Protein AF-A0A177FBR5-F1 (afdb_monomer)

InterPro domains:
  IPR055561 Domain of unknown function DUF7137 [PF23585] (1-75)

Mean predicted aligned error: 13.87 Å

Structure (mmCIF, N/CA/C/O backbone):
data_AF-A0A177FBR5-F1
#
_entry.id   AF-A0A177FBR5-F1
#
loop_
_atom_site.group_PDB
_atom_site.id
_atom_site.type_symbol
_atom_site.label_atom_id
_atom_site.label_alt_id
_atom_site.label_comp_id
_atom_site.label_asym_id
_atom_site.label_entity_id
_atom_site.label_seq_id
_atom_site.pdbx_PDB_ins_code
_atom_site.Cartn_x
_atom_site.Cartn_y
_atom_site.Cartn_z
_atom_site.occupancy
_atom_site.B_iso_or_equiv
_atom_site.auth_seq_id
_atom_site.auth_comp_id
_atom_site.auth_asym_id
_atom_site.auth_atom_id
_atom_site.pdbx_PDB_model_num
ATOM 1 N N . MET A 1 1 ? -35.274 1.852 8.987 1.00 40.78 1 MET A N 1
ATOM 2 C CA . MET A 1 1 ? -34.952 2.772 10.098 1.00 40.78 1 MET A CA 1
ATOM 3 C C . MET A 1 1 ? -33.712 3.550 9.690 1.00 40.78 1 MET A C 1
ATOM 5 O O . MET A 1 1 ? -32.702 2.906 9.445 1.00 40.78 1 MET A O 1
ATOM 9 N N . SER A 1 2 ? -33.785 4.874 9.521 1.00 52.00 2 SER A N 1
ATOM 10 C CA . SER A 1 2 ? -32.583 5.694 9.313 1.00 52.00 2 SER A CA 1
ATOM 11 C C . SER A 1 2 ? -32.112 6.199 10.671 1.00 52.00 2 SER A C 1
ATOM 13 O O . SER A 1 2 ? -32.840 6.932 11.341 1.00 52.00 2 SER A O 1
ATOM 15 N N . VAL A 1 3 ? -30.927 5.783 11.095 1.00 72.31 3 VAL A N 1
ATOM 16 C CA . VAL A 1 3 ? -30.269 6.363 12.267 1.00 72.31 3 VAL A CA 1
ATOM 17 C C . VAL A 1 3 ? -29.648 7.702 11.868 1.00 72.31 3 VAL A C 1
ATOM 19 O O . VAL A 1 3 ? -29.110 7.838 10.772 1.00 72.31 3 VAL A O 1
ATOM 22 N N . LYS A 1 4 ? -29.787 8.712 12.728 1.00 72.56 4 LYS A N 1
ATOM 23 C CA . LYS A 1 4 ? -29.159 10.028 12.551 1.00 72.56 4 LYS A CA 1
ATOM 24 C C . LYS A 1 4 ? -27.752 9.950 13.150 1.00 72.56 4 LYS A C 1
ATOM 26 O O . LYS A 1 4 ? -27.613 9.344 14.209 1.00 72.56 4 LYS A O 1
ATOM 31 N N . GLU A 1 5 ? -26.737 10.525 12.501 1.00 75.88 5 GLU A N 1
ATOM 32 C CA . GLU A 1 5 ? -25.380 10.552 13.071 1.00 75.88 5 GLU A CA 1
ATOM 33 C C . GLU A 1 5 ? -25.402 11.173 14.473 1.00 75.88 5 GLU A C 1
ATOM 35 O O . GLU A 1 5 ? -25.894 12.286 14.666 1.00 75.88 5 GLU A O 1
ATOM 40 N N . THR A 1 6 ? -24.889 10.432 15.456 1.00 79.56 6 THR A N 1
ATOM 41 C CA . THR A 1 6 ? -24.808 10.857 16.861 1.00 79.56 6 THR A CA 1
ATOM 42 C C . THR A 1 6 ? -23.487 11.541 17.200 1.00 79.56 6 THR A C 1
ATOM 44 O O . THR A 1 6 ? -23.381 12.155 18.258 1.00 79.56 6 THR A O 1
ATOM 47 N N . GLY A 1 7 ? -22.488 11.463 16.320 1.00 76.50 7 GLY A N 1
ATOM 48 C CA . GLY A 1 7 ? -21.197 12.117 16.495 1.00 76.50 7 GLY A CA 1
ATOM 49 C C . GLY A 1 7 ? -20.195 11.712 15.420 1.00 76.50 7 GLY A C 1
ATOM 50 O O . GLY A 1 7 ? -20.334 10.660 14.801 1.00 76.50 7 GLY A O 1
ATOM 51 N N . ALA A 1 8 ? -19.180 12.552 15.233 1.00 83.06 8 ALA A N 1
ATOM 52 C CA . ALA A 1 8 ? -18.035 12.286 14.376 1.00 83.06 8 ALA A CA 1
ATOM 53 C C . ALA A 1 8 ? -16.764 12.343 15.229 1.00 83.06 8 ALA A C 1
ATOM 55 O O . ALA A 1 8 ? -16.563 13.293 15.988 1.00 83.06 8 ALA A O 1
ATOM 56 N N . LEU A 1 9 ? -15.912 11.328 15.101 1.00 80.75 9 LEU A N 1
ATOM 57 C CA . LEU A 1 9 ? -14.581 11.309 15.697 1.00 80.75 9 LEU A CA 1
ATOM 58 C C . LEU A 1 9 ? -13.562 11.458 14.568 1.00 80.75 9 LEU A C 1
ATOM 60 O O . LEU A 1 9 ? -13.584 10.687 13.612 1.00 80.75 9 LEU A O 1
ATOM 64 N N . THR A 1 10 ? -12.677 12.446 14.674 1.00 84.62 10 THR A N 1
ATOM 65 C CA . THR A 1 10 ? -11.552 12.601 13.745 1.00 84.62 10 THR A CA 1
ATOM 66 C C . THR A 1 10 ? -10.276 12.189 14.460 1.00 84.62 10 THR A C 1
ATOM 68 O O . THR A 1 10 ? -9.943 12.754 15.499 1.00 84.62 10 THR A O 1
ATOM 71 N N . TRP A 1 11 ? -9.573 11.202 13.910 1.00 80.44 11 TRP A N 1
ATOM 72 C CA . TRP A 1 11 ? -8.232 10.838 14.353 1.00 80.44 11 TRP A CA 1
ATOM 73 C C . TRP A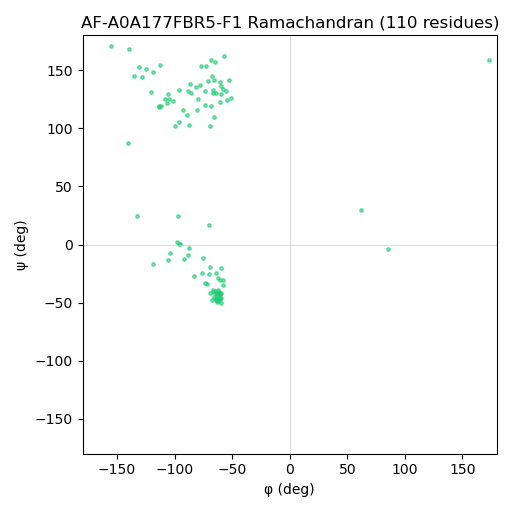 1 11 ? -7.208 11.526 13.446 1.00 80.44 11 TRP A C 1
ATOM 75 O O . TRP A 1 11 ? -7.046 11.135 12.292 1.00 80.44 11 TRP A O 1
ATOM 85 N N . ASP A 1 12 ? -6.555 12.575 13.949 1.00 81.88 12 ASP A N 1
ATOM 86 C CA . ASP A 1 12 ? -5.494 13.279 13.224 1.00 81.88 12 ASP A CA 1
ATOM 87 C C . ASP A 1 12 ? -4.133 12.634 13.517 1.00 81.88 12 ASP A C 1
ATOM 89 O O . ASP A 1 12 ? -3.620 12.684 14.636 1.00 81.88 12 ASP A O 1
ATOM 93 N N . THR A 1 13 ? -3.555 11.993 12.503 1.00 77.56 13 THR A N 1
ATOM 94 C CA . THR A 1 13 ? -2.234 11.358 12.584 1.00 77.56 13 THR A CA 1
ATOM 95 C C . THR A 1 13 ? -1.110 12.235 12.029 1.00 77.56 13 THR A C 1
ATOM 97 O O . THR A 1 13 ? 0.032 11.778 11.990 1.00 77.56 13 THR A O 1
ATOM 100 N N . GLY A 1 14 ? -1.388 13.461 11.574 1.00 75.12 14 GLY A N 1
ATOM 101 C CA . GLY A 1 14 ? -0.428 14.302 10.851 1.00 75.12 14 GLY A CA 1
ATOM 102 C C . GLY A 1 14 ? 0.837 14.623 11.651 1.00 75.12 14 GLY A C 1
ATOM 103 O O . GLY A 1 14 ? 1.948 14.389 11.174 1.00 75.12 14 GLY A O 1
ATOM 104 N N . GLU A 1 15 ? 0.688 15.090 12.892 1.00 71.25 15 GLU A N 1
ATOM 105 C CA . GLU A 1 15 ? 1.834 15.451 13.745 1.00 71.25 15 GLU A CA 1
ATOM 106 C C . GLU A 1 15 ? 2.563 14.238 14.337 1.00 71.25 15 GLU A C 1
ATOM 108 O O . GLU A 1 15 ? 3.760 14.307 14.637 1.00 71.25 15 GLU A O 1
ATOM 113 N N . MET A 1 16 ? 1.866 13.105 14.465 1.00 71.50 16 MET A N 1
ATOM 114 C CA . MET A 1 16 ? 2.424 11.872 15.027 1.00 71.50 16 MET A CA 1
ATOM 115 C C . MET A 1 16 ? 3.591 11.357 14.181 1.00 71.50 16 MET A C 1
ATOM 117 O O . MET A 1 16 ? 4.605 10.945 14.730 1.00 71.50 16 MET A O 1
ATOM 121 N N . PHE A 1 17 ? 3.512 11.438 12.850 1.00 68.38 17 PHE A N 1
ATOM 122 C CA . PHE A 1 17 ? 4.621 11.011 11.987 1.00 68.38 17 PHE A CA 1
ATOM 123 C C . PHE A 1 17 ? 5.845 11.933 12.059 1.00 68.38 17 PHE A C 1
ATOM 125 O O . PHE A 1 17 ? 6.957 11.477 11.803 1.00 68.38 17 PHE A O 1
ATOM 132 N N . ALA A 1 18 ? 5.659 13.209 12.410 1.00 69.50 18 ALA A N 1
ATOM 133 C CA . ALA A 1 18 ? 6.749 14.179 12.496 1.00 69.50 18 ALA A CA 1
ATOM 134 C C . ALA A 1 18 ? 7.501 14.123 13.837 1.00 69.50 18 ALA A C 1
ATOM 136 O O . ALA A 1 18 ? 8.676 14.483 13.897 1.00 69.50 18 ALA A O 1
ATOM 137 N N . THR A 1 19 ? 6.831 13.695 14.910 1.00 73.75 19 THR A N 1
ATOM 138 C CA . THR A 1 19 ? 7.343 13.798 16.289 1.00 73.75 19 THR A CA 1
ATOM 139 C C . THR A 1 19 ? 7.524 12.455 16.997 1.00 73.75 19 THR A C 1
ATOM 141 O O . THR A 1 19 ? 8.246 12.390 17.994 1.00 73.75 19 THR A O 1
ATOM 144 N N . ALA A 1 20 ? 6.919 11.370 16.504 1.00 76.12 20 ALA A N 1
ATOM 145 C CA . ALA A 1 20 ? 7.027 10.068 17.150 1.00 76.12 20 ALA A CA 1
ATOM 146 C C . ALA A 1 20 ? 8.407 9.434 16.937 1.00 76.12 20 ALA A C 1
ATOM 148 O O . ALA A 1 20 ? 8.886 9.282 15.816 1.00 76.12 20 ALA A O 1
ATOM 149 N N . THR A 1 21 ? 9.005 8.949 18.028 1.00 77.62 21 THR A N 1
ATOM 150 C CA . THR A 1 21 ? 10.227 8.129 17.988 1.00 77.62 21 THR A CA 1
ATOM 151 C C . THR A 1 21 ? 10.007 6.792 17.270 1.00 77.62 21 THR A C 1
ATOM 153 O O . THR A 1 21 ? 10.959 6.212 16.758 1.00 77.62 21 THR A O 1
ATOM 156 N N . ASN A 1 22 ? 8.763 6.302 17.220 1.00 78.88 22 ASN A N 1
ATOM 157 C CA . ASN A 1 22 ? 8.405 5.046 16.567 1.00 78.88 22 ASN A CA 1
ATOM 158 C C . ASN A 1 22 ? 7.059 5.195 15.822 1.00 78.88 22 ASN A C 1
ATOM 160 O O . ASN A 1 22 ? 6.006 4.960 16.419 1.00 78.88 22 ASN A O 1
ATOM 164 N N . PRO A 1 23 ? 7.067 5.656 14.557 1.00 79.75 23 PRO A N 1
ATOM 165 C CA . PRO A 1 23 ? 5.845 5.886 13.789 1.00 79.75 23 PRO A CA 1
ATOM 166 C C . PRO A 1 23 ? 5.131 4.575 13.436 1.00 79.75 23 PRO A C 1
ATOM 168 O O . PRO A 1 23 ? 5.738 3.502 13.396 1.00 79.75 23 PRO A O 1
ATOM 171 N N . PHE A 1 24 ? 3.832 4.664 13.137 1.00 82.69 24 PHE A N 1
ATOM 172 C CA . PHE A 1 24 ? 3.058 3.508 12.689 1.00 82.69 24 PHE A CA 1
ATOM 173 C C . PHE A 1 24 ? 3.574 2.993 11.336 1.00 82.69 24 PHE A C 1
ATOM 175 O O . PHE A 1 24 ? 3.742 3.792 10.409 1.00 82.69 24 PHE A O 1
ATOM 182 N N . PRO A 1 25 ? 3.826 1.681 11.189 1.00 86.44 25 PRO A N 1
ATOM 183 C CA . PRO A 1 25 ? 4.203 1.115 9.902 1.00 86.44 25 PRO A CA 1
ATOM 184 C C . PRO A 1 25 ? 3.075 1.217 8.865 1.00 86.44 25 PRO A C 1
ATOM 186 O O . PRO A 1 25 ? 1.891 1.280 9.186 1.00 86.44 25 PRO A O 1
ATOM 189 N N . VAL A 1 26 ? 3.462 1.171 7.588 1.00 89.12 26 VAL A N 1
ATOM 190 C CA . VAL A 1 26 ? 2.525 0.998 6.469 1.00 89.12 26 VAL A CA 1
ATOM 191 C C . VAL A 1 26 ? 1.979 -0.426 6.526 1.00 89.12 26 VAL A C 1
ATOM 193 O O . VAL A 1 26 ? 2.674 -1.379 6.172 1.00 89.12 26 VAL A O 1
ATOM 196 N N . ALA A 1 27 ? 0.757 -0.573 7.029 1.00 90.19 27 ALA A N 1
ATOM 197 C CA . ALA A 1 27 ? 0.132 -1.863 7.286 1.00 90.19 27 ALA A CA 1
ATOM 198 C C . ALA A 1 27 ? -1.401 -1.766 7.262 1.00 90.19 27 ALA A C 1
ATOM 200 O O . ALA A 1 27 ? -1.983 -0.681 7.214 1.00 90.19 27 ALA A O 1
ATOM 201 N N . SER A 1 28 ? -2.053 -2.930 7.290 1.00 93.69 28 SER A N 1
ATOM 202 C CA . SER A 1 28 ? -3.493 -3.030 7.541 1.00 93.69 28 SER A CA 1
ATOM 203 C C . SER A 1 28 ? -3.751 -3.072 9.043 1.00 93.69 28 SER A C 1
ATOM 205 O O . SER A 1 28 ? -3.138 -3.868 9.752 1.00 93.69 28 SER A O 1
ATOM 207 N N . TYR A 1 29 ? -4.662 -2.226 9.502 1.00 91.62 29 TYR A N 1
ATOM 208 C CA . TYR A 1 29 ? -5.074 -2.093 10.892 1.00 91.62 29 TYR A CA 1
ATOM 209 C C . TYR A 1 29 ? -6.557 -2.417 11.035 1.00 91.62 29 TYR A C 1
ATOM 211 O O . TYR A 1 29 ? -7.346 -2.157 10.126 1.00 91.62 29 TYR A O 1
ATOM 219 N N . THR A 1 30 ? -6.935 -2.957 12.190 1.00 93.88 30 THR A N 1
ATOM 220 C CA . THR A 1 30 ? -8.330 -3.243 12.537 1.00 93.88 30 THR A CA 1
ATOM 221 C C . THR A 1 30 ? -8.824 -2.207 13.538 1.00 93.88 30 THR A C 1
ATOM 223 O O . THR A 1 30 ? -8.217 -2.028 14.594 1.00 93.88 30 THR A O 1
ATOM 226 N N . LEU A 1 31 ? -9.930 -1.532 13.223 1.00 91.88 31 LEU A N 1
ATOM 227 C CA . LEU A 1 31 ? -10.651 -0.701 14.181 1.00 91.88 31 LEU A CA 1
ATOM 228 C C . LEU A 1 31 ? -11.524 -1.606 15.050 1.00 91.88 31 LEU A C 1
ATOM 230 O O . LEU A 1 31 ? -12.465 -2.230 14.556 1.00 91.88 31 LEU A O 1
ATOM 234 N N . ILE A 1 32 ? -11.212 -1.636 16.342 1.00 92.69 32 ILE A N 1
ATOM 235 C CA . ILE A 1 32 ? -11.977 -2.365 17.349 1.00 92.69 32 ILE A CA 1
ATOM 236 C C . ILE A 1 32 ? -12.858 -1.366 18.098 1.00 92.69 32 ILE A C 1
ATOM 238 O O . ILE A 1 32 ? -12.361 -0.394 18.665 1.00 92.69 32 ILE A O 1
ATOM 242 N N . ILE A 1 33 ? -14.166 -1.610 18.105 1.00 90.44 33 ILE A N 1
ATOM 243 C CA . ILE A 1 33 ? -15.154 -0.813 18.838 1.00 90.44 33 ILE A CA 1
ATOM 244 C C . ILE A 1 33 ? -15.729 -1.703 19.937 1.00 90.44 33 ILE A C 1
ATOM 246 O O . ILE A 1 33 ? -16.331 -2.727 19.634 1.00 90.44 33 ILE A O 1
ATOM 250 N N . HIS A 1 34 ? -15.555 -1.336 21.204 1.00 91.06 34 HIS A N 1
ATOM 251 C CA . HIS A 1 34 ? -16.060 -2.111 22.340 1.00 91.06 34 HIS A CA 1
ATOM 252 C C . HIS A 1 34 ? -16.627 -1.197 23.432 1.00 91.06 34 HIS A C 1
ATOM 254 O O . HIS A 1 34 ? -16.470 0.025 23.385 1.00 91.06 34 HIS A O 1
ATOM 260 N N . ASP A 1 35 ? -17.324 -1.792 24.399 1.00 90.31 35 ASP A N 1
ATOM 261 C CA . ASP A 1 35 ? -17.818 -1.081 25.577 1.00 90.31 35 ASP A CA 1
ATOM 262 C C . ASP A 1 35 ? -16.651 -0.604 26.455 1.00 90.31 35 ASP A C 1
ATOM 264 O O . ASP A 1 35 ? -15.763 -1.386 26.787 1.00 90.31 35 ASP A O 1
ATOM 268 N N . SER A 1 36 ? -16.672 0.660 26.886 1.00 88.56 36 SER A N 1
ATOM 269 C CA . SER A 1 36 ? -15.627 1.254 27.736 1.00 88.56 36 SER A CA 1
ATOM 270 C C . SER A 1 36 ? -15.431 0.558 29.087 1.00 88.56 36 SER A C 1
ATOM 272 O O . SER A 1 36 ? -14.402 0.748 29.729 1.00 88.56 36 SER A O 1
ATOM 274 N N . SER A 1 37 ? -16.432 -0.196 29.548 1.00 89.06 37 SER A N 1
ATOM 275 C CA . SER A 1 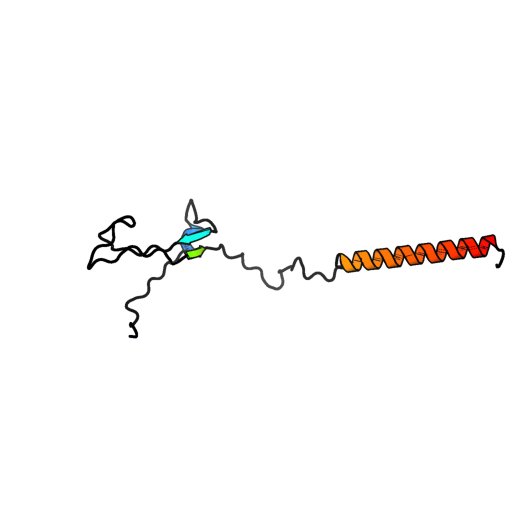37 ? -16.412 -0.915 30.825 1.00 89.06 37 SER A CA 1
ATOM 276 C C . SER A 1 37 ? -15.973 -2.379 30.708 1.00 89.06 37 SER A C 1
ATOM 278 O O . SER A 1 37 ? -15.937 -3.073 31.725 1.00 89.06 37 SER A O 1
ATOM 280 N N . LYS A 1 38 ? -15.656 -2.850 29.495 1.00 88.06 38 LYS A N 1
ATOM 281 C CA . LYS A 1 38 ? -15.311 -4.246 29.203 1.00 88.06 38 LYS A CA 1
ATOM 282 C C . LYS A 1 38 ? -14.037 -4.371 28.386 1.00 88.06 38 LYS A C 1
ATOM 284 O O . LYS A 1 38 ? -13.722 -3.491 27.584 1.00 88.06 38 LYS A O 1
ATOM 289 N N . ASP A 1 39 ? -13.358 -5.498 28.540 1.00 89.38 39 ASP A N 1
ATOM 290 C CA . ASP A 1 39 ? -12.226 -5.848 27.692 1.00 89.38 39 ASP A CA 1
ATOM 291 C C . ASP A 1 39 ? -12.695 -6.344 26.319 1.00 89.38 39 ASP A C 1
ATOM 293 O O . ASP A 1 39 ? -13.780 -6.904 26.155 1.00 89.38 39 ASP A O 1
ATOM 297 N N . VAL A 1 40 ? -11.841 -6.175 25.306 1.00 89.75 40 VAL A N 1
ATOM 298 C CA . VAL A 1 40 ? -12.113 -6.608 23.921 1.00 89.75 40 VAL A CA 1
ATOM 299 C C . VAL A 1 40 ? -12.393 -8.114 23.834 1.00 89.75 40 VAL A C 1
ATOM 301 O O . VAL A 1 40 ? -13.152 -8.560 22.977 1.00 89.75 40 VAL A O 1
ATOM 304 N N . THR A 1 41 ? -11.792 -8.901 24.728 1.00 91.12 41 THR A N 1
ATOM 305 C CA . THR A 1 41 ? -11.920 -10.363 24.775 1.00 91.12 41 THR A CA 1
ATOM 306 C C . THR A 1 41 ? -13.111 -10.855 25.598 1.00 91.12 41 THR A C 1
ATOM 308 O O . THR A 1 41 ? -13.318 -12.067 25.696 1.00 91.12 41 THR A O 1
ATOM 311 N N . ASP A 1 42 ? -13.870 -9.952 26.224 1.00 89.75 42 ASP A N 1
ATOM 312 C CA . ASP A 1 42 ? -14.993 -10.332 27.075 1.00 89.75 42 ASP A CA 1
ATOM 313 C C . ASP A 1 42 ? -16.139 -10.950 26.271 1.00 89.75 42 ASP A C 1
ATOM 315 O O . ASP A 1 42 ? -16.468 -10.545 25.154 1.00 89.75 42 ASP A O 1
ATOM 319 N N . ILE A 1 43 ? -16.814 -11.923 26.887 1.00 88.38 43 ILE A N 1
ATOM 320 C CA . ILE A 1 43 ? -17.980 -12.565 26.283 1.00 88.38 43 ILE A CA 1
ATOM 321 C C . ILE A 1 43 ? -19.120 -11.531 26.173 1.00 88.38 43 ILE A C 1
ATOM 323 O O . ILE A 1 43 ? -19.469 -10.889 27.176 1.00 88.38 43 ILE A O 1
ATOM 327 N N . PRO A 1 44 ? -19.758 -11.385 24.993 1.00 86.19 44 PRO A N 1
ATOM 328 C CA . PRO A 1 44 ? -20.895 -10.490 24.822 1.00 86.19 44 PRO A CA 1
ATOM 329 C C . PRO A 1 44 ? -22.032 -10.849 25.783 1.00 86.19 44 PRO A C 1
ATOM 331 O O . PRO A 1 44 ? -22.420 -12.011 25.905 1.00 86.19 44 PRO A O 1
ATOM 334 N N . SER A 1 45 ? -22.603 -9.845 26.446 1.00 85.75 45 SER A N 1
ATOM 335 C CA . SER A 1 45 ? -23.734 -10.029 27.358 1.00 85.75 45 SER A CA 1
ATOM 336 C C . SER A 1 45 ? -24.900 -9.136 26.960 1.00 85.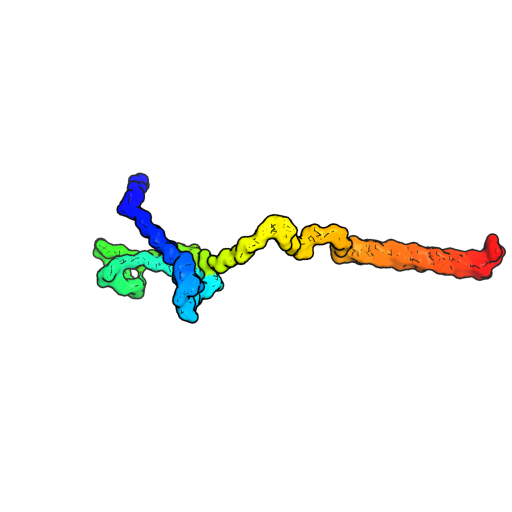75 45 SER A C 1
ATOM 338 O O . SER A 1 45 ? -24.707 -8.049 26.417 1.00 85.75 45 SER A O 1
ATOM 340 N N . ALA A 1 46 ? -26.120 -9.577 27.265 1.00 86.69 46 ALA A N 1
ATOM 341 C CA . ALA A 1 46 ? -27.330 -8.829 26.943 1.00 86.69 46 ALA A CA 1
ATOM 342 C C . ALA A 1 46 ? -27.284 -7.406 27.529 1.00 86.69 46 ALA A C 1
ATOM 344 O O . ALA A 1 46 ? -26.963 -7.225 28.702 1.00 86.69 46 ALA A O 1
ATOM 345 N N . GLY A 1 47 ? -27.605 -6.409 26.702 1.00 86.00 47 GLY A N 1
ATOM 346 C CA . GLY A 1 47 ? -27.637 -4.996 27.094 1.00 86.00 47 GLY A CA 1
ATOM 347 C C . GLY A 1 47 ? -26.300 -4.250 27.014 1.00 86.00 47 GLY A C 1
ATOM 348 O O . GLY A 1 47 ? -26.301 -3.041 27.212 1.00 86.00 47 GLY A O 1
ATOM 349 N N . PHE A 1 48 ? -25.196 -4.926 26.687 1.00 86.06 48 PHE A N 1
ATOM 350 C CA . PHE A 1 48 ? -23.880 -4.304 26.506 1.00 86.06 48 PHE A CA 1
ATOM 351 C C . PHE A 1 48 ? -23.430 -4.386 25.049 1.00 86.06 48 PHE A C 1
ATOM 353 O O . PHE A 1 48 ? -23.834 -5.290 24.311 1.00 86.06 48 PHE A O 1
ATOM 360 N N . LEU A 1 49 ? -22.574 -3.449 24.638 1.00 85.19 49 LEU A N 1
ATOM 361 C CA . LEU A 1 49 ? -21.966 -3.487 23.314 1.00 85.19 49 LEU A CA 1
ATOM 362 C C . LEU A 1 49 ? -20.904 -4.598 23.275 1.00 85.19 49 LEU A C 1
ATOM 364 O O . LEU A 1 49 ? -19.946 -4.576 24.044 1.00 85.19 49 LEU A O 1
ATOM 368 N N . GLY A 1 50 ? -21.080 -5.579 22.389 1.00 88.31 50 GLY A N 1
ATOM 369 C CA . GLY A 1 50 ? -20.031 -6.555 22.084 1.00 88.31 50 GLY A CA 1
ATOM 370 C C . GLY A 1 50 ? -18.914 -5.921 21.252 1.00 88.31 50 GLY A C 1
ATOM 371 O O . GLY A 1 50 ? -19.168 -4.965 20.518 1.00 88.31 50 GLY A O 1
ATOM 372 N N . ALA A 1 51 ? -17.696 -6.458 21.348 1.00 92.12 51 ALA A N 1
ATOM 373 C CA . ALA A 1 51 ? -16.584 -5.996 20.526 1.00 92.12 51 ALA A CA 1
ATOM 374 C C . ALA A 1 51 ? -16.896 -6.176 19.028 1.00 92.12 51 ALA A C 1
ATOM 376 O O . ALA A 1 51 ? -17.311 -7.248 18.582 1.00 92.12 51 ALA A O 1
ATOM 377 N N . PHE A 1 52 ? -16.704 -5.112 18.253 1.00 90.19 52 PHE A N 1
ATOM 378 C CA . PHE A 1 52 ? -16.849 -5.088 16.805 1.00 90.19 52 PHE A CA 1
ATOM 379 C C . PHE A 1 52 ? -15.484 -4.851 16.161 1.00 90.19 52 PHE A C 1
ATOM 381 O O . PHE A 1 52 ? -14.874 -3.807 16.374 1.00 90.19 52 PHE A O 1
ATOM 388 N N . GLU A 1 53 ? -15.027 -5.804 15.352 1.00 91.06 53 GLU A N 1
ATOM 389 C CA . GLU A 1 53 ? -13.662 -5.844 14.802 1.00 91.06 53 GLU A CA 1
ATOM 390 C C . GLU A 1 53 ? -13.629 -6.121 13.286 1.00 91.06 53 GLU A C 1
ATOM 392 O O . GLU A 1 53 ? -12.651 -6.625 12.744 1.00 91.06 53 GLU A O 1
ATOM 397 N N . GLN A 1 54 ? -14.711 -5.803 12.566 1.00 91.56 54 GLN A N 1
ATOM 398 C CA . GLN A 1 54 ? -14.811 -6.086 11.125 1.00 91.56 54 GLN A CA 1
ATOM 399 C C . GLN A 1 54 ? -14.266 -4.958 10.235 1.00 91.56 54 GLN A C 1
ATOM 401 O O . GLN A 1 54 ? -14.154 -5.131 9.021 1.00 91.56 54 GLN A O 1
ATOM 406 N N . TYR A 1 55 ? -13.937 -3.796 10.806 1.00 92.44 55 TYR A N 1
ATOM 407 C CA . TYR A 1 55 ? -13.409 -2.666 10.045 1.00 92.44 55 TYR A CA 1
ATOM 408 C C . TYR A 1 55 ? -11.893 -2.761 9.923 1.00 92.44 55 TYR A C 1
ATOM 410 O O . TYR A 1 55 ? -11.163 -2.420 10.849 1.00 92.44 55 TYR A O 1
ATOM 418 N N . VAL A 1 56 ? -11.426 -3.183 8.750 1.00 94.44 56 VAL A N 1
ATOM 419 C CA . VAL A 1 56 ? -10.002 -3.216 8.407 1.00 94.44 56 VAL A CA 1
ATOM 420 C C . VAL A 1 56 ? -9.694 -2.089 7.429 1.00 94.44 56 VAL A C 1
ATOM 422 O O . VAL A 1 56 ? -10.374 -1.940 6.413 1.00 94.44 56 VAL A O 1
ATOM 425 N N . PHE A 1 57 ? -8.665 -1.299 7.721 1.00 92.19 57 PHE A N 1
ATOM 426 C CA . PHE A 1 57 ? -8.222 -0.192 6.878 1.00 92.19 57 PHE A CA 1
ATOM 427 C C . PHE A 1 57 ? -6.698 -0.187 6.737 1.00 92.19 57 PHE A C 1
ATOM 429 O O . PHE A 1 57 ? -5.964 -0.557 7.650 1.00 92.19 57 PHE A O 1
ATOM 436 N N . GLY A 1 58 ? -6.209 0.213 5.564 1.00 90.12 58 GLY A N 1
ATOM 437 C CA . GLY A 1 58 ? -4.778 0.360 5.307 1.00 90.12 58 GLY A CA 1
ATOM 438 C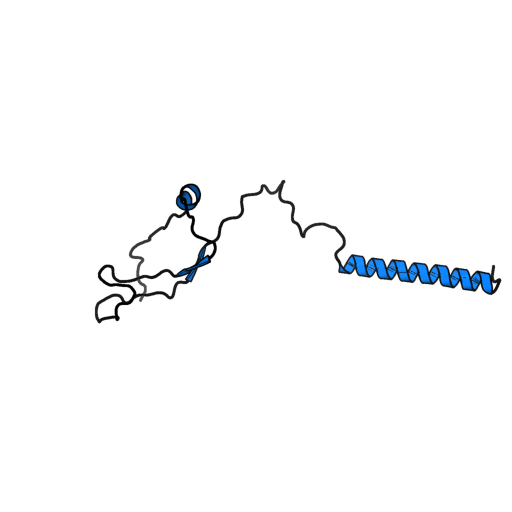 C . GLY A 1 58 ? -4.293 1.751 5.693 1.00 90.12 58 GLY A C 1
ATOM 439 O O . GLY A 1 58 ? -4.896 2.743 5.284 1.00 90.12 58 GLY A O 1
ATOM 440 N N . MET A 1 59 ? -3.191 1.829 6.433 1.00 87.62 59 MET A N 1
ATOM 441 C CA . MET A 1 59 ? -2.445 3.072 6.617 1.00 87.62 59 MET A CA 1
ATOM 442 C C . MET A 1 59 ? -1.287 3.125 5.627 1.00 87.62 59 MET A C 1
ATOM 444 O O . MET A 1 59 ? -0.533 2.163 5.492 1.00 87.62 59 MET A O 1
ATOM 448 N N . TYR A 1 60 ? -1.130 4.268 4.964 1.00 83.75 60 TYR A N 1
ATOM 449 C CA . TYR A 1 60 ? -0.090 4.496 3.966 1.00 83.75 60 TYR A CA 1
ATOM 450 C C . TYR A 1 60 ? 0.672 5.776 4.277 1.00 83.75 60 TYR A C 1
ATOM 452 O O . TYR A 1 60 ? 0.088 6.771 4.706 1.00 83.75 60 TYR A O 1
ATOM 460 N N . THR A 1 61 ? 1.975 5.770 4.007 1.00 80.75 61 THR A N 1
ATOM 461 C CA . THR A 1 61 ? 2.761 6.998 3.947 1.00 80.75 61 THR A CA 1
ATOM 462 C C . THR A 1 61 ? 2.527 7.658 2.594 1.00 80.75 61 THR A C 1
ATOM 464 O O . THR A 1 61 ? 2.681 7.035 1.541 1.00 80.75 61 THR A O 1
ATOM 467 N N . GLY A 1 62 ? 2.116 8.925 2.611 1.00 76.69 62 GLY A N 1
ATOM 468 C CA . GLY A 1 62 ? 1.977 9.702 1.383 1.00 76.69 62 GLY A CA 1
ATOM 469 C C . GLY A 1 62 ? 3.322 9.810 0.664 1.00 76.69 62 GLY A C 1
ATOM 470 O O . GLY A 1 62 ? 4.360 9.989 1.305 1.00 76.69 62 GLY A O 1
ATOM 471 N N . GLN A 1 63 ? 3.318 9.709 -0.667 1.00 76.38 63 GLN A N 1
ATOM 472 C CA . GLN A 1 63 ? 4.518 10.039 -1.431 1.00 76.38 63 GLN A CA 1
ATOM 473 C C . GLN A 1 63 ? 4.824 11.537 -1.295 1.00 76.38 63 GLN A C 1
ATOM 475 O O . GLN A 1 63 ? 3.894 12.350 -1.299 1.00 76.38 63 GLN A O 1
ATOM 480 N N . PRO A 1 64 ? 6.108 11.923 -1.187 1.00 79.94 64 PRO A N 1
ATOM 481 C CA . PRO A 1 64 ? 6.483 13.327 -1.166 1.00 79.94 64 PRO A CA 1
ATOM 482 C C . PRO A 1 64 ? 6.019 14.012 -2.453 1.00 79.94 64 PRO A C 1
ATOM 484 O O . PRO A 1 64 ? 6.167 13.476 -3.555 1.00 79.94 64 PRO A O 1
ATOM 487 N N . TYR A 1 65 ? 5.454 15.210 -2.305 1.00 80.06 65 TYR A N 1
ATOM 488 C CA . TYR A 1 65 ? 4.985 15.994 -3.437 1.00 80.06 65 TYR A CA 1
ATOM 489 C C . TYR A 1 65 ? 6.151 16.314 -4.375 1.00 80.06 65 TYR A C 1
ATOM 491 O O . TYR A 1 65 ? 7.140 16.922 -3.968 1.00 80.06 65 TYR A O 1
ATOM 499 N N . THR A 1 66 ? 6.019 15.915 -5.637 1.00 85.94 66 THR A N 1
ATOM 500 C CA . THR A 1 66 ? 6.953 16.265 -6.708 1.00 85.94 66 THR A CA 1
ATOM 501 C C . THR A 1 66 ? 6.237 17.194 -7.686 1.00 85.94 66 THR A C 1
ATOM 503 O O . THR A 1 66 ? 5.223 16.792 -8.262 1.00 85.94 66 THR A O 1
ATOM 506 N N . PRO A 1 67 ? 6.720 18.435 -7.880 1.00 88.25 67 PRO A N 1
ATOM 507 C CA . PRO A 1 67 ? 6.178 19.342 -8.883 1.00 88.25 67 PRO A CA 1
ATOM 508 C C . PRO A 1 67 ? 6.123 18.691 -10.272 1.00 88.25 67 PRO A C 1
ATOM 510 O O . PRO A 1 67 ? 7.033 17.963 -10.669 1.00 88.25 67 PRO A O 1
ATOM 513 N N . LEU A 1 68 ? 5.064 18.967 -11.040 1.00 82.00 68 LEU A N 1
ATOM 514 C CA . LEU A 1 68 ? 4.835 18.313 -12.336 1.00 82.00 68 LEU A CA 1
ATOM 515 C C . LEU A 1 68 ? 5.969 18.561 -13.348 1.00 82.00 68 LEU A C 1
ATOM 517 O O . LEU A 1 68 ? 6.257 17.701 -14.174 1.00 82.00 68 LEU A O 1
ATOM 521 N N . ASN A 1 69 ? 6.635 19.714 -13.267 1.00 87.00 69 ASN A N 1
ATOM 522 C CA . ASN A 1 69 ? 7.803 20.053 -14.086 1.00 87.00 69 ASN A CA 1
ATOM 523 C C . ASN A 1 69 ? 9.056 19.224 -13.744 1.00 87.00 69 ASN A C 1
ATOM 525 O O . ASN A 1 69 ? 9.969 19.147 -14.563 1.00 87.00 69 ASN A O 1
ATOM 529 N N . GLU A 1 70 ? 9.112 18.612 -12.561 1.00 86.25 70 GLU A N 1
ATOM 530 C CA . GLU A 1 70 ? 10.228 17.781 -12.091 1.00 86.25 70 GLU A CA 1
ATOM 531 C C . GLU A 1 70 ? 9.900 16.281 -12.118 1.00 86.25 70 GLU A C 1
ATOM 533 O O . GLU A 1 70 ? 10.799 15.440 -12.029 1.00 86.25 70 GLU A O 1
ATOM 538 N N . PHE A 1 71 ? 8.621 15.928 -12.280 1.00 83.62 71 PHE A N 1
ATOM 539 C CA . PHE A 1 71 ? 8.166 14.547 -12.330 1.00 83.62 71 PHE A CA 1
ATOM 540 C C . PHE A 1 71 ? 8.710 13.822 -13.569 1.00 83.62 71 PHE A C 1
ATOM 542 O O . PHE A 1 71 ? 8.292 14.053 -14.705 1.00 83.62 71 PHE A O 1
ATOM 549 N N . LYS A 1 72 ? 9.636 12.886 -13.344 1.00 80.12 72 LYS A N 1
ATOM 550 C CA . LYS A 1 72 ? 10.149 11.984 -14.379 1.00 80.12 72 LYS A CA 1
ATOM 551 C C . LYS A 1 72 ? 9.454 10.632 -14.272 1.00 80.12 72 LYS A C 1
ATOM 553 O O . LYS A 1 72 ? 9.808 9.806 -13.436 1.00 80.12 72 LYS A O 1
ATOM 558 N N . CYS A 1 73 ? 8.483 10.391 -15.147 1.00 78.81 73 CYS A N 1
ATOM 559 C CA . CYS A 1 73 ? 7.826 9.093 -15.241 1.00 78.81 73 CYS A CA 1
ATOM 560 C C . CYS A 1 73 ? 8.799 8.028 -15.775 1.00 78.81 73 CYS A C 1
ATOM 562 O O . CYS A 1 73 ? 9.268 8.119 -16.911 1.00 78.81 73 CYS A O 1
ATOM 564 N N . ALA A 1 74 ? 9.067 6.991 -14.977 1.00 73.31 74 ALA A N 1
ATOM 565 C CA . ALA A 1 74 ? 9.988 5.909 -15.341 1.00 73.31 74 ALA A CA 1
ATOM 566 C C . ALA A 1 74 ? 9.533 5.110 -16.578 1.00 73.31 74 ALA A C 1
ATOM 568 O O . ALA A 1 74 ? 10.363 4.587 -17.318 1.00 73.31 74 ALA A O 1
ATOM 569 N N . THR A 1 75 ? 8.222 5.032 -16.817 1.00 73.00 75 THR A N 1
ATOM 570 C CA . THR A 1 75 ? 7.608 4.239 -17.895 1.00 73.00 75 THR A CA 1
ATOM 571 C C . THR A 1 75 ? 7.123 5.073 -19.078 1.00 73.00 75 THR A C 1
ATOM 573 O O . THR A 1 75 ? 6.734 4.506 -20.092 1.00 73.00 75 THR A O 1
ATOM 576 N N . CYS A 1 76 ? 7.155 6.404 -18.988 1.00 70.44 76 CYS A N 1
ATOM 577 C CA . CYS A 1 76 ? 6.649 7.304 -20.030 1.00 70.44 76 CYS A CA 1
ATOM 578 C C . CYS A 1 76 ? 7.765 7.804 -20.960 1.00 70.44 76 CYS A C 1
ATOM 580 O O . CYS A 1 76 ? 7.666 8.886 -21.535 1.00 70.44 76 CYS A O 1
ATOM 582 N N . ASN A 1 77 ? 8.864 7.057 -21.070 1.00 70.88 77 ASN A N 1
ATOM 583 C CA . ASN A 1 77 ? 9.935 7.389 -21.997 1.00 70.88 77 ASN A CA 1
ATOM 584 C C . ASN A 1 77 ? 9.553 6.898 -23.402 1.00 70.88 77 ASN A C 1
ATOM 586 O O . ASN A 1 77 ? 9.136 5.754 -23.552 1.00 70.88 77 ASN A O 1
ATOM 590 N N . GLY A 1 78 ? 9.765 7.719 -24.434 1.00 69.06 78 GLY A N 1
ATOM 591 C CA . GLY A 1 78 ? 9.648 7.318 -25.844 1.00 69.06 78 GLY A CA 1
ATOM 592 C C . GLY A 1 78 ? 10.755 6.361 -26.318 1.00 69.06 78 GLY A C 1
ATOM 593 O O . GLY A 1 78 ? 10.996 6.238 -27.515 1.00 69.06 78 GLY A O 1
ATOM 594 N N . ALA A 1 79 ? 11.475 5.725 -25.391 1.00 76.69 79 ALA A N 1
ATOM 595 C CA . ALA A 1 79 ? 12.464 4.705 -25.690 1.00 76.69 79 ALA A CA 1
ATOM 596 C C . ALA A 1 79 ? 11.767 3.425 -26.161 1.00 76.69 79 ALA A C 1
ATOM 598 O O . ALA A 1 79 ? 10.755 3.026 -25.589 1.00 76.69 79 ALA A O 1
ATOM 599 N N . PHE A 1 80 ? 12.355 2.751 -27.155 1.00 76.06 80 PHE A N 1
ATOM 600 C CA . PHE A 1 80 ? 11.815 1.499 -27.677 1.00 76.06 80 PHE A CA 1
ATOM 601 C C . PHE A 1 80 ? 11.539 0.493 -26.554 1.00 76.06 80 PHE A C 1
ATOM 603 O O . PHE A 1 80 ? 12.432 0.149 -25.762 1.00 76.06 80 PHE A O 1
ATOM 610 N N . SER A 1 81 ? 10.307 -0.002 -26.531 1.00 82.62 81 SER A N 1
ATOM 611 C CA . SER A 1 81 ? 9.878 -1.128 -25.715 1.00 82.62 81 SER A CA 1
ATOM 612 C C . SER A 1 81 ? 10.720 -2.368 -26.023 1.00 82.62 81 SER A C 1
ATOM 614 O O . SER A 1 81 ? 11.391 -2.474 -27.055 1.00 82.62 81 SER A O 1
ATOM 616 N N . ILE A 1 82 ? 10.694 -3.348 -25.118 1.00 84.69 82 ILE A N 1
ATOM 617 C CA . ILE A 1 82 ? 11.429 -4.601 -25.321 1.00 84.69 82 ILE A CA 1
ATOM 618 C C . ILE A 1 82 ? 10.998 -5.313 -26.612 1.00 84.69 82 ILE A C 1
ATOM 620 O O . ILE A 1 82 ? 11.841 -5.852 -27.326 1.00 84.69 82 ILE A O 1
ATOM 624 N N . HIS A 1 83 ? 9.712 -5.219 -26.957 1.00 87.00 83 HIS A N 1
ATOM 625 C CA . HIS A 1 83 ? 9.146 -5.794 -28.172 1.00 87.00 83 HIS A CA 1
ATOM 626 C C . HIS A 1 83 ? 9.634 -5.072 -29.431 1.00 87.00 83 HIS A C 1
ATOM 628 O O . HIS A 1 83 ? 10.008 -5.726 -30.401 1.00 87.00 83 HIS A O 1
ATOM 634 N N . GLU A 1 84 ? 9.715 -3.740 -29.406 1.00 88.81 84 GLU A N 1
ATOM 635 C CA . GLU A 1 84 ? 10.251 -2.961 -30.530 1.00 88.81 84 GLU A CA 1
ATOM 636 C C . GLU A 1 84 ? 11.744 -3.226 -30.743 1.00 88.81 84 GLU A C 1
ATOM 638 O O . GLU A 1 84 ? 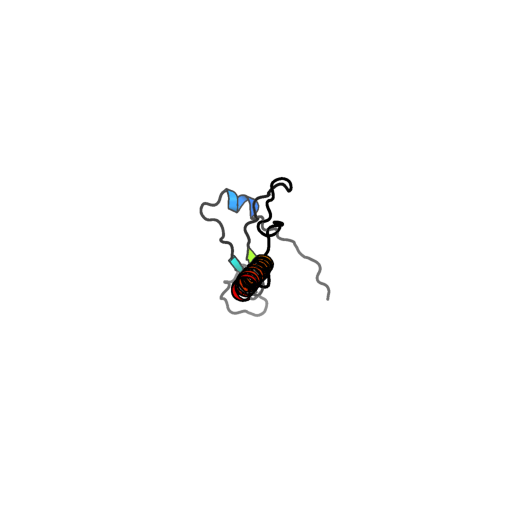12.184 -3.382 -31.880 1.00 88.81 84 GLU A O 1
ATOM 643 N N . LYS A 1 85 ? 12.526 -3.365 -29.664 1.00 90.19 85 LYS A N 1
ATOM 644 C CA . LYS A 1 85 ? 13.946 -3.744 -29.758 1.00 90.19 85 LYS A CA 1
ATOM 645 C C . LYS A 1 85 ? 14.129 -5.137 -30.359 1.00 90.19 85 LYS A C 1
ATOM 647 O O . LYS A 1 85 ? 15.014 -5.328 -31.189 1.00 90.19 85 LYS A O 1
ATOM 652 N N . GLN A 1 86 ? 13.294 -6.099 -29.963 1.00 93.25 86 GLN A N 1
ATOM 653 C CA . GLN A 1 86 ? 13.310 -7.451 -30.528 1.00 93.25 86 GLN A CA 1
ATOM 654 C C . GLN A 1 86 ? 12.935 -7.442 -32.014 1.00 93.25 86 GLN A C 1
ATOM 656 O O . GLN A 1 86 ? 13.650 -8.032 -32.823 1.00 93.25 86 GLN A O 1
ATOM 661 N N . ALA A 1 87 ? 11.867 -6.730 -32.384 1.00 93.69 87 ALA A N 1
ATOM 662 C CA . ALA A 1 87 ? 11.446 -6.590 -33.776 1.00 93.69 87 ALA A CA 1
ATOM 663 C C . ALA A 1 87 ? 12.545 -5.944 -34.635 1.00 93.69 87 ALA A C 1
ATOM 665 O O . ALA A 1 87 ? 12.899 -6.474 -35.689 1.00 93.69 87 ALA A O 1
ATOM 666 N N . LEU A 1 88 ? 13.151 -4.856 -34.149 1.00 95.19 88 LEU A N 1
ATOM 667 C CA . LEU A 1 88 ? 14.258 -4.186 -34.826 1.00 95.19 88 LEU A CA 1
ATOM 668 C C . LEU A 1 88 ? 15.470 -5.116 -34.988 1.00 95.19 88 LEU A C 1
ATOM 670 O O . LEU A 1 88 ? 16.065 -5.166 -36.063 1.00 95.19 88 LEU A O 1
ATOM 674 N N . GLY A 1 89 ? 15.803 -5.899 -33.957 1.00 94.75 89 GLY A N 1
ATOM 675 C CA . GLY A 1 89 ? 16.885 -6.884 -34.014 1.00 94.75 89 GLY A CA 1
ATOM 676 C C . GLY A 1 89 ? 16.663 -7.954 -35.086 1.00 94.75 89 GLY A C 1
ATOM 677 O O . GLY A 1 89 ? 17.584 -8.267 -35.843 1.00 94.75 89 GLY A O 1
ATOM 678 N N . VAL A 1 90 ? 15.438 -8.473 -35.213 1.00 96.88 90 VAL A N 1
ATOM 679 C CA . VAL A 1 90 ? 15.089 -9.458 -36.252 1.00 96.88 90 VAL A CA 1
ATOM 680 C C . VAL A 1 90 ? 15.189 -8.842 -37.649 1.00 96.88 90 VAL A C 1
ATOM 682 O O . VAL A 1 90 ? 15.789 -9.446 -38.541 1.00 96.88 90 VAL A O 1
ATOM 685 N N . ILE A 1 91 ? 14.660 -7.632 -37.844 1.00 97.19 91 ILE A N 1
ATOM 686 C CA . ILE A 1 91 ? 14.698 -6.928 -39.137 1.00 97.19 91 ILE A CA 1
ATOM 687 C C . ILE A 1 91 ? 16.146 -6.662 -39.575 1.00 97.19 91 ILE A C 1
ATOM 689 O O . ILE A 1 91 ? 16.522 -6.953 -40.712 1.00 97.19 91 ILE A O 1
ATOM 693 N N . LEU A 1 92 ? 16.989 -6.155 -38.674 1.00 97.12 92 LEU A N 1
ATOM 694 C CA . LEU A 1 92 ? 18.399 -5.887 -38.973 1.00 97.12 92 LEU A CA 1
ATOM 695 C C . LEU A 1 92 ? 19.179 -7.175 -39.267 1.00 97.12 92 LEU A C 1
ATOM 697 O O . LEU A 1 92 ? 19.978 -7.218 -40.199 1.00 97.12 92 LEU A O 1
ATOM 701 N N . THR A 1 93 ? 18.912 -8.249 -38.524 1.00 97.31 93 THR A N 1
ATOM 702 C CA . THR A 1 93 ? 19.602 -9.531 -38.731 1.00 97.31 93 THR A CA 1
ATOM 703 C C . THR A 1 93 ? 19.217 -10.162 -40.068 1.00 97.31 93 THR A C 1
ATOM 705 O O . THR A 1 93 ? 20.080 -10.572 -40.843 1.00 97.31 93 THR A O 1
ATOM 708 N N . THR A 1 94 ? 17.920 -10.217 -40.373 1.00 96.88 94 THR A N 1
ATOM 709 C CA . THR A 1 94 ? 17.419 -10.824 -41.617 1.00 96.88 94 THR A CA 1
ATOM 710 C C . THR A 1 94 ? 17.835 -10.027 -42.850 1.00 96.88 94 THR A C 1
ATOM 712 O O . THR A 1 94 ? 18.267 -10.623 -43.839 1.00 96.88 94 THR A O 1
ATOM 715 N N . SER A 1 95 ? 17.794 -8.693 -42.791 1.00 96.50 95 SER 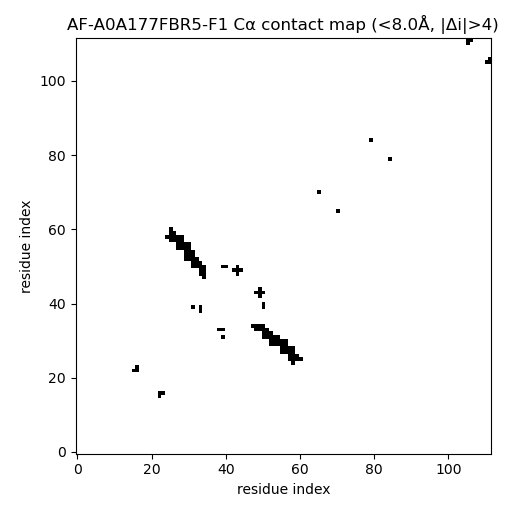A N 1
ATOM 716 C CA . SER A 1 95 ? 18.296 -7.839 -43.877 1.00 96.50 95 SER A CA 1
ATOM 717 C C . SER A 1 95 ? 19.794 -8.041 -44.120 1.00 96.50 95 SER A C 1
ATOM 719 O O . SER A 1 95 ? 20.196 -8.249 -45.266 1.00 96.50 95 SER A O 1
ATOM 721 N N . ALA A 1 96 ? 20.612 -8.093 -43.063 1.00 97.25 96 ALA A N 1
ATOM 722 C CA . ALA A 1 96 ? 22.045 -8.355 -43.183 1.00 97.25 96 ALA A CA 1
ATOM 723 C C . ALA A 1 96 ? 22.335 -9.728 -43.810 1.00 97.25 96 ALA A C 1
ATOM 725 O O . ALA A 1 96 ? 23.119 -9.816 -44.757 1.00 97.25 96 ALA A O 1
ATOM 726 N N . ILE A 1 97 ? 21.666 -10.788 -43.342 1.00 96.75 97 ILE A N 1
ATOM 727 C CA . ILE A 1 97 ? 21.811 -12.138 -43.912 1.00 96.75 97 ILE A CA 1
ATOM 728 C C . ILE A 1 97 ? 21.424 -12.139 -45.391 1.00 96.75 97 ILE A C 1
ATOM 730 O O . ILE A 1 97 ? 22.125 -12.744 -46.200 1.00 96.75 97 ILE A O 1
ATOM 734 N N . THR A 1 98 ? 20.347 -11.446 -45.759 1.00 95.44 98 THR A N 1
ATOM 735 C CA . THR A 1 98 ? 19.868 -11.392 -47.147 1.00 95.44 98 THR A CA 1
ATOM 736 C C . THR A 1 98 ? 20.888 -10.713 -48.058 1.00 95.44 98 THR A C 1
ATOM 738 O O . THR A 1 98 ? 21.243 -11.269 -49.096 1.00 95.44 98 THR A O 1
ATOM 741 N N . VAL A 1 99 ? 21.420 -9.554 -47.652 1.00 95.25 99 VAL A N 1
ATOM 742 C CA . VAL A 1 99 ? 22.438 -8.823 -48.425 1.00 95.25 99 VAL A CA 1
ATOM 743 C C . VAL A 1 99 ? 23.717 -9.645 -48.558 1.00 95.25 99 VAL A C 1
ATOM 745 O O . VAL A 1 99 ? 24.241 -9.782 -49.664 1.00 95.25 99 VAL A O 1
ATOM 748 N N . LEU A 1 100 ? 24.205 -10.233 -47.464 1.00 94.75 100 LEU A N 1
ATOM 749 C CA . LEU A 1 100 ? 25.422 -11.048 -47.480 1.00 94.75 100 LEU A CA 1
ATOM 750 C C . LEU A 1 100 ? 25.257 -12.304 -48.340 1.00 94.75 100 LEU A C 1
ATOM 752 O O . LEU A 1 100 ? 26.133 -12.609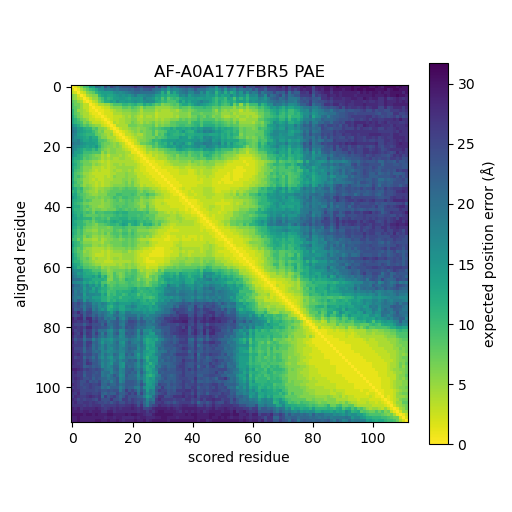 -49.148 1.00 94.75 100 LEU A O 1
ATOM 756 N N . SER A 1 101 ? 24.120 -12.992 -48.214 1.00 92.44 101 SER A N 1
ATOM 757 C CA . SER A 1 101 ? 23.817 -14.187 -49.006 1.00 92.44 101 SER A CA 1
ATOM 758 C C . SER A 1 101 ? 23.737 -13.843 -50.488 1.00 92.44 101 SER A C 1
ATOM 760 O O . SER A 1 101 ? 24.406 -14.481 -51.297 1.00 92.44 101 SER A O 1
ATOM 762 N N . PHE A 1 102 ? 22.988 -12.799 -50.856 1.00 89.38 102 PHE A N 1
ATOM 763 C CA . PHE A 1 102 ? 22.880 -12.370 -52.249 1.00 89.38 102 PHE A CA 1
ATOM 764 C C . PHE A 1 102 ? 24.238 -11.946 -52.820 1.00 89.38 102 PHE A C 1
ATOM 766 O O . PHE A 1 102 ? 24.579 -12.330 -53.934 1.00 89.38 102 PHE A O 1
ATOM 773 N N . THR A 1 103 ? 25.048 -11.227 -52.040 1.00 89.88 103 THR A N 1
ATOM 774 C CA . THR A 1 103 ? 26.399 -10.813 -52.452 1.00 89.88 103 THR A CA 1
ATOM 775 C C . THR A 1 103 ? 27.310 -12.020 -52.689 1.00 89.88 103 THR A C 1
ATOM 777 O O . THR A 1 103 ? 28.034 -12.061 -53.684 1.00 89.88 103 THR A O 1
ATOM 780 N N . TRP A 1 104 ? 27.260 -13.025 -51.808 1.00 87.06 104 TRP A N 1
ATOM 781 C CA . TRP A 1 104 ? 28.005 -14.273 -51.975 1.00 87.06 104 TRP A CA 1
ATOM 782 C C . TRP A 1 104 ? 27.565 -15.037 -53.229 1.00 87.06 104 TRP A C 1
ATOM 784 O O . TRP A 1 104 ? 28.406 -15.423 -54.040 1.00 87.06 104 TRP A O 1
ATOM 794 N N . PHE A 1 105 ? 26.253 -15.212 -53.423 1.00 85.19 105 PHE A N 1
ATOM 795 C CA . PHE A 1 105 ? 25.700 -15.883 -54.602 1.00 85.19 105 PHE A CA 1
ATOM 796 C C . PHE A 1 105 ? 26.048 -15.149 -55.904 1.00 85.19 105 PHE A C 1
ATOM 798 O O . PHE A 1 105 ? 26.520 -15.783 -56.847 1.00 85.19 105 PHE A O 1
ATOM 805 N N . ALA A 1 106 ? 25.879 -13.825 -55.954 1.00 84.31 106 ALA A N 1
ATOM 806 C CA . ALA A 1 106 ? 26.180 -13.018 -57.136 1.00 84.31 106 ALA A CA 1
ATOM 807 C C . ALA A 1 106 ? 27.664 -13.109 -57.532 1.00 84.31 106 ALA A C 1
ATOM 809 O O . ALA A 1 106 ? 27.971 -13.306 -58.708 1.00 84.31 106 ALA A O 1
ATOM 810 N N . ARG A 1 107 ? 28.577 -13.051 -56.550 1.00 80.44 107 ARG A N 1
ATOM 811 C CA . ARG A 1 107 ? 30.024 -13.174 -56.784 1.00 80.44 107 ARG A CA 1
ATOM 812 C C . ARG A 1 107 ? 30.453 -14.601 -57.141 1.00 80.44 107 ARG A C 1
ATOM 814 O O . ARG A 1 107 ? 31.387 -14.774 -57.916 1.00 80.44 107 ARG A O 1
ATOM 821 N N . GLY A 1 108 ? 29.794 -15.618 -56.585 1.00 76.44 108 GLY A N 1
ATOM 822 C CA . GLY A 1 108 ? 30.103 -17.028 -56.843 1.00 76.44 108 GLY A CA 1
ATOM 823 C C . GLY A 1 108 ? 29.670 -17.522 -58.228 1.00 76.44 108 GLY A C 1
ATOM 824 O O . GLY A 1 108 ? 30.362 -18.349 -58.814 1.00 76.44 108 GLY A O 1
ATOM 825 N N . PHE A 1 109 ? 28.562 -17.002 -58.767 1.00 71.25 109 PHE A N 1
ATOM 826 C CA . PHE A 1 109 ? 28.053 -17.360 -60.100 1.00 71.25 109 PHE A CA 1
ATOM 827 C C . PHE A 1 109 ? 28.480 -16.396 -61.220 1.00 71.25 109 PHE A C 1
ATOM 829 O O . PHE A 1 109 ? 28.105 -16.611 -62.369 1.00 71.25 109 PHE A O 1
ATOM 836 N N . GLY A 1 110 ? 29.266 -15.356 -60.914 1.00 61.22 110 GLY A N 1
ATOM 837 C CA . GLY A 1 110 ? 29.811 -14.431 -61.917 1.00 61.22 110 GLY A CA 1
ATOM 838 C C . GLY A 1 110 ? 28.742 -13.664 -62.699 1.00 61.22 110 GLY A C 1
ATOM 839 O O . GLY A 1 110 ? 28.944 -13.348 -63.867 1.00 61.22 110 GLY A O 1
ATOM 840 N N . VAL A 1 111 ? 27.587 -13.405 -62.074 1.00 63.50 111 VAL A N 1
ATOM 841 C CA . VAL A 1 111 ? 26.484 -12.649 -62.698 1.00 63.50 111 VAL A CA 1
ATOM 842 C C . VAL A 1 111 ? 26.802 -11.141 -62.741 1.00 63.50 111 VAL A C 1
ATOM 844 O O . VAL A 1 111 ? 26.151 -10.406 -63.480 1.00 63.50 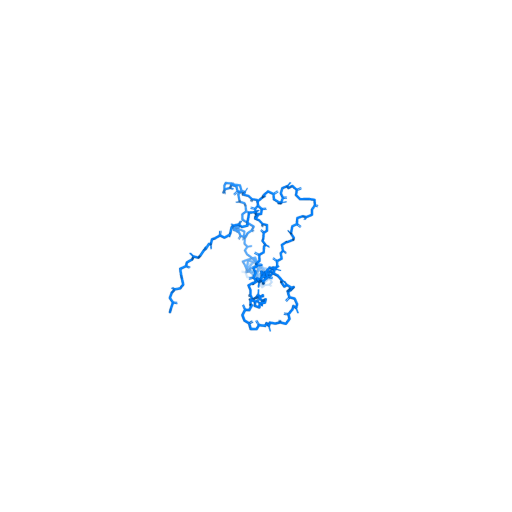111 VAL A O 1
ATOM 847 N N . PHE A 1 112 ? 27.850 -10.710 -62.022 1.00 59.47 112 PHE A N 1
ATOM 848 C CA . PHE A 1 112 ? 28.560 -9.434 -62.163 1.00 59.47 112 PHE A CA 1
ATOM 849 C C . PHE A 1 112 ? 30.058 -9.632 -61.909 1.00 59.47 112 PHE A C 1
ATOM 851 O O . PHE A 1 112 ? 30.391 -10.470 -61.035 1.00 59.47 112 PHE A O 1
#

Radius of gyration: 33.82 Å; Cα contacts (8 Å, |Δi|>4): 60; chains: 1; bounding box: 65×37×94 Å

Sequence (112 aa):
MSVKETGALTWDTGEMFATATNPFPVASYTLIIHDSSKDVTDIPSAGFLGAFEQYVFGMYTGQPYTPLNEFKCATCNGAFSIHEKQALGVILTTSAITVLSFTWFARGFGVF

Foldseek 3Di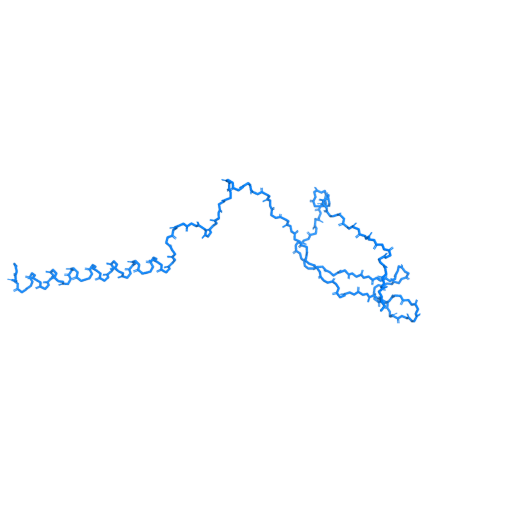:
DDDDDPDDDDDDCPVVVVPPPDGDDFAKDWDKDAFPVDDQPDDDDPPGGHIDTPDIDTDDDDDPDDPPVRDDDPPPDPDDDPVRVVVVVVVVVVVVCVVVVVVCVCVVVVVD

Organism: NCBI:txid254056

Solvent-accessible surface area (backbone atoms only — not comparable to full-atom values): 7531 Å² total; per-residue (Å²): 136,86,83,75,89,89,77,85,87,82,86,83,61,73,64,50,66,78,68,46,94,75,56,85,71,75,42,79,44,66,54,73,47,56,35,94,93,55,62,76,86,54,80,72,50,94,96,55,63,49,60,42,65,84,48,70,48,75,48,75,81,78,78,80,90,66,59,77,93,72,60,75,63,88,82,74,56,96,63,78,50,75,66,53,50,50,52,51,50,52,53,54,50,52,52,50,52,50,53,52,50,51,51,50,52,39,60,74,70,59,81,103

pLDDT: mean 83.88, std 9.98, range [40.78, 97.31]

Secondary structure (DSSP, 8-state):
--PPP--------HHHHHH-SSPPPSEEEEEEE--TTS-TTSPP-TTSPPPEEEEEEEE-PPPPP--TTT---TT---SPPHHHHHHHHHHHHHHHHHHHHHHHHHHHTT--